Protein AF-A0A5Q2FFA3-F1 (afdb_monomer_lite)

Organism: NCBI:txid2662261

Radius of gyration: 19.6 Å; chains: 1; bounding box: 46×31×68 Å

Foldseek 3Di:
DLVLLLLLLVLLLLLLVLQDPPHPLQDVSLLSSLVSVLSNLVSLLVVLVVLDDPLNVLSVQLSVLQNVLSCCSNPVVNVPHDPCCSNVVPSNVVSNVSSLCSQLVSLVVSCVSPVQLVQLSNLSVCPVVQVVDHSVSSSVSSNSSNVSSVSSSVVVVVVVVVVVVVVVVVVVVVVVPD

Sequence (178 aa):
MRLSALVAGILMAAYLLMRPYPDDLTSPWWIAAHVCGIGAFIALAALADRIGGPGRPVTALGAALVLPYYGAETFGLAAGADPVATRMQPVALAMFGLGLLLVAVGGILLARRRPAAWPLGVLMALVLPQFYLPAYGRMAFGVAFLAAAIWLVARQSARMRREISAAAVSSARWSTGG

Secondary structure (DSSP, 8-state):
-HHHHHHHHHHHHHHHHHS-SS--TTSHHHHHHHHHHHHHHHHHHHHHHHH-STHHHHHHHHHHHHHHHHHIIIIIHHTT--HHHHHT-HHHHHHHHHHHHHHHHHHHHHHHH-GGGHHHHHHHHTHHHHTTS-HHHHHHHHHHHHHHHHHHHHHHHHHHHHHHHHHHHHHHHHHT--

pLDDT: mean 95.49, std 5.5, range [50.34, 98.81]

Structure (mmCIF, N/CA/C/O backbone):
data_AF-A0A5Q2FFA3-F1
#
_entry.id   AF-A0A5Q2FFA3-F1
#
loop_
_atom_site.group_PDB
_atom_site.id
_atom_site.type_symbol
_atom_site.label_atom_id
_atom_site.label_alt_id
_atom_site.label_comp_id
_atom_site.label_asym_id
_atom_site.label_entity_id
_atom_site.label_seq_id
_atom_site.pdbx_PDB_ins_code
_atom_site.Cartn_x
_atom_site.Cartn_y
_atom_site.Cartn_z
_atom_site.occupancy
_atom_site.B_iso_or_equiv
_atom_site.auth_seq_id
_atom_site.auth_comp_id
_atom_site.auth_asym_id
_atom_site.auth_atom_id
_atom_site.pdbx_PDB_model_num
ATOM 1 N N . MET A 1 1 ? -1.557 7.027 14.356 1.00 86.69 1 MET A N 1
ATOM 2 C CA . MET A 1 1 ? -2.337 6.054 13.551 1.00 86.69 1 MET A CA 1
ATOM 3 C C . MET A 1 1 ? -3.033 6.754 12.384 1.00 86.69 1 MET A C 1
ATOM 5 O O . MET A 1 1 ? -2.743 6.395 11.254 1.00 86.69 1 MET A O 1
ATOM 9 N N . ARG A 1 2 ? -3.856 7.791 12.633 1.00 92.62 2 ARG A N 1
ATOM 10 C CA . ARG A 1 2 ? -4.568 8.566 11.589 1.00 92.62 2 ARG A CA 1
ATOM 11 C C . ARG A 1 2 ? -3.668 9.062 10.451 1.00 92.62 2 ARG A C 1
ATOM 13 O O . ARG A 1 2 ? -3.959 8.787 9.297 1.00 92.62 2 ARG A O 1
ATOM 20 N N . LEU A 1 3 ? -2.546 9.705 10.795 1.00 95.00 3 LEU A N 1
ATOM 21 C CA . LEU A 1 3 ? -1.593 10.215 9.806 1.00 95.00 3 LEU A CA 1
ATOM 22 C C . LEU A 1 3 ? -1.034 9.106 8.901 1.00 95.00 3 LEU A C 1
ATOM 24 O O . LEU A 1 3 ? -1.060 9.265 7.693 1.00 95.00 3 LEU A O 1
ATOM 28 N N . SER A 1 4 ? -0.599 7.964 9.458 1.00 95.88 4 SER A N 1
ATOM 29 C CA . SER A 1 4 ? -0.071 6.857 8.633 1.00 95.88 4 SER A CA 1
ATOM 30 C C . SER A 1 4 ? -1.112 6.305 7.668 1.00 95.88 4 SER A C 1
ATOM 32 O O . SER A 1 4 ? -0.769 5.998 6.537 1.00 95.88 4 SER A O 1
ATOM 34 N N . ALA A 1 5 ? -2.371 6.185 8.105 1.00 96.81 5 ALA A N 1
ATOM 35 C CA . ALA A 1 5 ? -3.438 5.702 7.236 1.00 96.81 5 ALA A CA 1
ATOM 36 C C . ALA A 1 5 ? -3.666 6.655 6.055 1.00 96.81 5 ALA A C 1
ATOM 38 O O . ALA A 1 5 ? -3.679 6.206 4.915 1.00 96.81 5 ALA A O 1
ATOM 39 N N . LEU A 1 6 ? -3.788 7.963 6.315 1.00 98.19 6 LEU A N 1
ATOM 40 C CA . LEU A 1 6 ? -3.979 8.957 5.254 1.00 98.19 6 LEU A CA 1
ATOM 41 C C . LEU A 1 6 ? -2.777 9.034 4.320 1.00 98.19 6 LEU A C 1
ATOM 43 O O . LEU A 1 6 ? -2.968 9.032 3.113 1.00 98.19 6 LEU A O 1
ATOM 47 N N . VAL A 1 7 ? -1.557 9.049 4.861 1.00 98.50 7 VAL A N 1
ATOM 48 C CA . VAL A 1 7 ? -0.334 9.058 4.049 1.00 98.50 7 VAL A CA 1
ATOM 49 C C . VAL A 1 7 ? -0.277 7.818 3.158 1.00 98.50 7 VAL A C 1
ATOM 51 O O . VAL A 1 7 ? -0.063 7.959 1.962 1.00 98.50 7 VAL A O 1
ATOM 54 N N . ALA A 1 8 ? -0.558 6.623 3.691 1.00 98.44 8 ALA A N 1
ATOM 55 C CA . ALA A 1 8 ? -0.618 5.404 2.885 1.00 98.44 8 ALA A CA 1
ATOM 56 C C . ALA A 1 8 ? -1.673 5.499 1.770 1.00 98.44 8 ALA A C 1
ATOM 58 O O . ALA A 1 8 ? -1.388 5.161 0.626 1.00 98.44 8 ALA A O 1
ATOM 59 N N . GLY A 1 9 ? -2.872 5.996 2.092 1.00 98.62 9 GLY A N 1
ATOM 60 C CA . GLY A 1 9 ? -3.955 6.185 1.126 1.00 98.62 9 GLY A CA 1
ATOM 61 C C . GLY A 1 9 ? -3.613 7.170 0.013 1.00 98.62 9 GLY A C 1
ATOM 62 O O . GLY A 1 9 ? -3.781 6.852 -1.160 1.00 98.62 9 GLY A O 1
ATOM 63 N N . ILE A 1 10 ? -3.102 8.346 0.378 1.00 98.81 10 ILE A N 1
ATOM 64 C CA . ILE A 1 10 ? -2.731 9.409 -0.564 1.00 98.81 10 ILE A CA 1
ATOM 65 C C . ILE A 1 10 ? -1.609 8.926 -1.477 1.00 98.81 10 ILE A C 1
ATOM 67 O O . ILE A 1 10 ? -1.705 9.080 -2.689 1.00 98.81 10 ILE A O 1
ATOM 71 N N . LEU A 1 11 ? -0.569 8.313 -0.910 1.00 98.81 11 LEU A N 1
ATOM 72 C CA . LEU A 1 11 ? 0.577 7.847 -1.682 1.00 98.81 11 LEU A CA 1
ATOM 73 C C . LEU A 1 11 ? 0.223 6.666 -2.593 1.00 98.81 11 LEU A C 1
ATOM 75 O O . LEU A 1 11 ? 0.702 6.624 -3.720 1.00 98.81 11 LEU A O 1
ATOM 79 N N . MET A 1 12 ? -0.653 5.750 -2.167 1.00 98.75 12 MET A N 1
ATOM 80 C CA . MET A 1 12 ? -1.135 4.669 -3.037 1.00 98.75 12 MET A CA 1
ATOM 81 C C . MET A 1 12 ? -1.990 5.206 -4.193 1.00 98.75 12 MET A C 1
ATOM 83 O O . MET A 1 12 ? -1.835 4.772 -5.334 1.00 98.75 12 MET A O 1
ATOM 87 N N . ALA A 1 13 ? -2.866 6.179 -3.924 1.00 98.81 13 ALA A N 1
ATOM 88 C CA . ALA A 1 13 ? -3.629 6.847 -4.973 1.00 98.81 13 ALA A CA 1
ATOM 89 C C . ALA A 1 13 ? -2.703 7.593 -5.945 1.00 98.81 13 ALA A C 1
ATOM 91 O O . ALA A 1 13 ? -2.824 7.415 -7.152 1.00 98.81 13 ALA A O 1
ATOM 92 N N . ALA A 1 14 ? -1.742 8.367 -5.431 1.00 98.75 14 ALA A N 1
ATOM 93 C CA . ALA A 1 14 ? -0.763 9.084 -6.244 1.00 98.75 14 ALA A CA 1
ATOM 94 C C . ALA A 1 14 ? 0.070 8.128 -7.107 1.00 98.75 14 ALA A C 1
ATOM 96 O O . ALA A 1 14 ? 0.202 8.367 -8.303 1.00 98.75 14 ALA A O 1
ATOM 97 N N . TYR A 1 15 ? 0.543 7.010 -6.541 1.00 98.50 15 TYR A N 1
ATOM 98 C CA . TYR A 1 15 ? 1.252 5.969 -7.285 1.00 98.50 15 TYR A CA 1
ATOM 99 C C . TYR A 1 15 ? 0.458 5.521 -8.513 1.00 98.50 15 TYR A C 1
ATOM 101 O O . TYR A 1 15 ? 0.977 5.537 -9.624 1.00 98.50 15 TYR A O 1
ATOM 109 N N . LEU A 1 16 ? -0.810 5.154 -8.337 1.00 98.19 16 LEU A N 1
ATOM 110 C CA . LEU A 1 16 ? -1.586 4.544 -9.416 1.00 98.19 16 LEU A CA 1
ATOM 111 C C . LEU A 1 16 ? -2.200 5.563 -10.381 1.00 98.19 16 LEU A C 1
ATOM 113 O O . LEU A 1 16 ? -2.481 5.190 -11.517 1.00 98.19 16 LEU A O 1
ATOM 117 N N . LEU A 1 17 ? -2.386 6.818 -9.960 1.00 98.19 17 LEU A N 1
ATOM 118 C CA . LEU A 1 17 ? -2.907 7.903 -10.799 1.00 98.19 17 LEU A CA 1
ATOM 119 C C . LEU A 1 17 ? -1.818 8.605 -11.619 1.00 98.19 17 LEU A C 1
ATOM 121 O O . LEU A 1 17 ? -2.088 9.002 -12.746 1.00 98.19 17 LEU A O 1
ATOM 125 N N . MET A 1 18 ? -0.611 8.771 -11.069 1.00 97.31 18 MET A N 1
ATOM 126 C CA . MET A 1 18 ? 0.500 9.444 -11.759 1.00 97.31 18 MET A CA 1
ATOM 127 C C . MET A 1 18 ? 1.293 8.501 -12.660 1.00 97.31 18 MET A C 1
ATOM 129 O O . MET A 1 18 ? 2.036 8.966 -13.520 1.00 97.31 18 MET A O 1
ATOM 133 N N . ARG A 1 19 ? 1.173 7.183 -12.457 1.00 95.94 19 ARG A N 1
ATOM 134 C CA . ARG A 1 19 ? 1.881 6.205 -13.281 1.00 95.94 19 ARG A CA 1
ATOM 135 C C . ARG A 1 19 ? 1.466 6.367 -14.753 1.00 95.94 19 ARG A C 1
ATOM 137 O O . ARG A 1 19 ? 0.268 6.377 -15.029 1.00 95.94 19 ARG A O 1
ATOM 144 N N . PRO A 1 20 ? 2.419 6.471 -15.694 1.00 94.44 20 PRO A N 1
ATOM 145 C CA . PRO A 1 20 ? 2.091 6.528 -17.112 1.00 94.44 20 PRO A CA 1
ATOM 146 C C . PRO A 1 20 ? 1.472 5.202 -17.575 1.00 94.44 20 PRO A C 1
ATOM 148 O O . PRO A 1 20 ? 1.941 4.126 -17.199 1.00 94.44 20 PRO A O 1
ATOM 151 N N . TYR A 1 21 ? 0.413 5.296 -18.384 1.00 91.00 21 TYR A N 1
ATOM 152 C CA . TYR A 1 21 ? -0.245 4.158 -19.027 1.00 91.00 21 TYR A CA 1
ATOM 153 C C . TYR A 1 21 ? -0.373 4.428 -20.536 1.00 91.00 21 TYR A C 1
ATOM 155 O O . TYR A 1 21 ? -0.977 5.442 -20.895 1.00 91.00 21 TYR A O 1
ATOM 163 N N . PRO A 1 22 ? 0.119 3.543 -21.426 1.00 88.31 22 PRO A N 1
ATOM 164 C CA . PRO A 1 22 ? 0.939 2.355 -21.150 1.00 88.31 22 PRO A CA 1
ATOM 165 C C . PRO A 1 22 ? 2.258 2.701 -20.440 1.00 88.31 22 PRO A C 1
ATOM 167 O O . PRO A 1 22 ? 2.621 3.870 -20.344 1.00 88.31 22 PRO A O 1
ATOM 170 N N . ASP A 1 23 ? 2.933 1.683 -19.901 1.00 85.38 23 ASP A N 1
ATOM 171 C CA . ASP A 1 23 ? 4.149 1.865 -19.104 1.00 85.38 23 ASP A CA 1
ATOM 172 C C . ASP A 1 23 ? 5.255 2.550 -19.935 1.00 85.38 23 ASP A C 1
ATOM 174 O O . ASP A 1 23 ? 5.947 1.907 -20.721 1.00 85.38 23 ASP A O 1
ATOM 178 N N . ASP A 1 24 ? 5.429 3.858 -19.737 1.00 86.94 24 ASP A N 1
ATOM 179 C CA . ASP A 1 24 ? 6.583 4.625 -20.209 1.00 86.94 24 ASP A CA 1
ATOM 180 C C . ASP A 1 24 ? 7.616 4.710 -19.081 1.00 86.94 24 ASP A C 1
ATOM 182 O O . ASP A 1 24 ? 7.532 5.549 -18.179 1.00 86.94 24 ASP A O 1
ATOM 186 N N . LEU A 1 25 ? 8.587 3.798 -19.133 1.00 86.69 25 LEU A N 1
ATOM 187 C CA . LEU A 1 25 ? 9.624 3.624 -18.112 1.00 86.69 25 LEU A CA 1
ATOM 188 C C . LEU A 1 25 ? 10.651 4.767 -18.092 1.00 86.69 25 LEU A C 1
ATOM 190 O O . LEU A 1 25 ? 11.414 4.883 -17.137 1.00 86.69 25 LEU A O 1
ATOM 194 N N . THR A 1 26 ? 10.678 5.600 -19.135 1.00 83.56 26 THR A N 1
ATOM 195 C CA . THR A 1 26 ? 11.594 6.745 -19.251 1.00 83.56 26 THR A CA 1
ATOM 196 C C . THR A 1 26 ? 10.989 8.039 -18.713 1.00 83.56 26 THR A C 1
ATOM 198 O O . THR A 1 26 ? 11.691 9.032 -18.521 1.00 83.56 26 THR A O 1
ATOM 201 N N . SER A 1 27 ? 9.686 8.031 -18.427 1.00 90.25 27 SER A N 1
ATOM 202 C CA . SER A 1 27 ? 8.965 9.200 -17.946 1.00 90.25 27 SER A CA 1
ATOM 203 C C . SER A 1 27 ? 9.397 9.597 -16.526 1.00 90.25 27 SER A C 1
ATOM 205 O O . SER A 1 27 ? 9.418 8.746 -15.633 1.00 90.25 27 SER A O 1
ATOM 207 N N . PRO A 1 28 ? 9.611 10.892 -16.221 1.00 91.94 28 PRO A N 1
ATOM 208 C CA . PRO A 1 28 ? 9.805 11.339 -14.836 1.00 91.94 28 PRO A CA 1
ATOM 209 C C . PRO A 1 28 ? 8.595 11.013 -13.941 1.00 91.94 28 PRO A C 1
ATOM 211 O O . PRO A 1 28 ? 8.736 10.849 -12.727 1.00 91.94 28 PRO A O 1
ATOM 214 N N . TRP A 1 29 ? 7.407 10.845 -14.532 1.00 95.12 29 TRP A N 1
ATOM 215 C CA . TRP A 1 29 ? 6.207 10.404 -13.823 1.00 95.12 29 TRP A CA 1
ATOM 216 C C . TRP A 1 29 ? 6.286 8.949 -13.358 1.00 95.12 29 TRP A C 1
ATOM 218 O O . TRP A 1 29 ? 5.699 8.614 -12.330 1.00 95.12 29 TRP A O 1
ATOM 228 N N . TRP A 1 30 ? 7.057 8.097 -14.043 1.00 94.69 30 TRP A N 1
ATOM 229 C CA . TRP A 1 30 ? 7.354 6.743 -13.573 1.00 94.69 30 TRP A CA 1
ATOM 230 C C . TRP A 1 30 ? 8.089 6.786 -12.233 1.00 94.69 30 TRP A C 1
ATOM 232 O O . TRP A 1 30 ? 7.666 6.133 -11.278 1.00 94.69 30 TRP A O 1
ATOM 242 N N . ILE A 1 31 ? 9.133 7.617 -12.141 1.00 95.50 31 ILE A N 1
ATOM 243 C CA . ILE A 1 31 ? 9.930 7.802 -10.922 1.00 95.50 31 ILE A CA 1
ATOM 244 C C . ILE A 1 31 ? 9.046 8.325 -9.789 1.00 95.50 31 ILE A C 1
ATOM 246 O O . ILE A 1 31 ? 8.995 7.724 -8.715 1.00 95.50 31 ILE A O 1
ATOM 250 N N . ALA A 1 32 ? 8.311 9.414 -10.037 1.00 97.25 32 ALA A N 1
ATOM 251 C CA . ALA A 1 32 ? 7.423 10.013 -9.043 1.00 97.25 32 ALA A CA 1
ATOM 252 C C . ALA A 1 32 ? 6.396 8.998 -8.516 1.00 97.25 32 ALA A C 1
ATOM 254 O O . ALA A 1 32 ? 6.241 8.839 -7.303 1.00 97.25 32 ALA A O 1
ATOM 255 N N . ALA A 1 33 ? 5.759 8.249 -9.420 1.00 97.62 33 ALA A N 1
ATOM 256 C CA . ALA A 1 33 ? 4.806 7.211 -9.063 1.00 97.62 33 ALA A CA 1
ATOM 257 C C . ALA A 1 33 ? 5.451 6.133 -8.174 1.00 97.62 33 ALA A C 1
ATOM 259 O O . ALA A 1 33 ? 4.911 5.812 -7.113 1.00 97.62 33 ALA A O 1
ATOM 260 N N . HIS A 1 34 ? 6.610 5.588 -8.547 1.00 96.88 34 HIS A N 1
ATOM 261 C CA . HIS A 1 34 ? 7.239 4.508 -7.779 1.00 96.88 34 HIS A CA 1
ATOM 262 C C . HIS A 1 34 ? 7.746 4.977 -6.413 1.00 96.88 34 HIS A C 1
ATOM 264 O O . HIS A 1 34 ? 7.607 4.244 -5.433 1.00 96.88 34 HIS A O 1
ATOM 270 N N . VAL A 1 35 ? 8.223 6.219 -6.296 1.00 98.12 35 VAL A N 1
ATOM 271 C CA . VAL A 1 35 ? 8.539 6.826 -4.993 1.00 98.12 35 VAL A CA 1
ATOM 272 C C . VAL A 1 35 ? 7.283 6.932 -4.121 1.00 98.12 35 VAL A C 1
ATOM 274 O O . VAL A 1 35 ? 7.331 6.592 -2.936 1.00 98.12 35 VAL A O 1
ATOM 277 N N . CYS A 1 36 ? 6.134 7.318 -4.689 1.00 98.69 36 CYS A N 1
ATOM 278 C CA . CYS A 1 36 ? 4.861 7.262 -3.969 1.00 98.69 36 CYS A CA 1
ATOM 279 C C . CYS A 1 36 ? 4.505 5.827 -3.549 1.00 98.69 36 CYS A C 1
ATOM 281 O O . CYS A 1 36 ? 4.108 5.616 -2.404 1.00 98.69 36 CYS A O 1
ATOM 283 N N . GLY A 1 37 ? 4.707 4.829 -4.412 1.00 98.44 37 GLY A N 1
ATOM 284 C CA . GLY A 1 37 ? 4.485 3.418 -4.081 1.00 98.44 37 GLY A CA 1
ATOM 285 C C . GLY A 1 37 ? 5.337 2.946 -2.898 1.00 98.44 37 GLY A C 1
ATOM 286 O O . GLY A 1 37 ? 4.801 2.406 -1.929 1.00 98.44 37 GLY A O 1
ATOM 287 N N . ILE A 1 38 ? 6.643 3.238 -2.915 1.00 98.62 38 ILE A N 1
ATOM 288 C CA . ILE A 1 38 ? 7.571 2.978 -1.800 1.00 98.62 38 ILE A CA 1
ATOM 289 C C . ILE A 1 38 ? 7.055 3.629 -0.513 1.00 98.62 38 ILE A C 1
ATOM 291 O O . ILE A 1 38 ? 6.921 2.968 0.522 1.00 98.62 38 ILE A O 1
ATOM 295 N N . GLY A 1 39 ? 6.716 4.918 -0.577 1.00 98.75 39 GLY A N 1
ATOM 296 C CA . GLY A 1 39 ? 6.205 5.660 0.569 1.00 98.75 39 GLY A CA 1
ATOM 297 C C . GLY A 1 39 ? 4.886 5.095 1.108 1.00 98.75 39 GLY A C 1
ATOM 298 O O . GLY A 1 39 ? 4.690 5.060 2.324 1.00 98.75 39 GLY A O 1
ATOM 299 N N . ALA A 1 40 ? 4.009 4.583 0.240 1.00 98.75 40 ALA A N 1
ATOM 300 C CA . ALA A 1 40 ? 2.771 3.926 0.646 1.00 98.75 40 ALA A CA 1
ATOM 301 C C . ALA A 1 40 ? 3.048 2.653 1.464 1.00 98.75 40 ALA A C 1
ATOM 303 O O . ALA A 1 40 ? 2.479 2.497 2.546 1.00 98.75 40 ALA A O 1
ATOM 304 N N . PHE A 1 41 ? 3.962 1.781 1.021 1.00 98.75 41 PHE A N 1
ATOM 305 C CA . PHE A 1 41 ? 4.334 0.570 1.770 1.00 98.75 41 PHE A CA 1
ATOM 306 C C . PHE A 1 41 ? 4.998 0.888 3.116 1.00 98.75 41 PHE A C 1
ATOM 308 O O . PHE A 1 41 ? 4.654 0.276 4.131 1.00 98.75 41 PHE A O 1
ATOM 315 N N . ILE A 1 42 ? 5.875 1.896 3.168 1.00 98.69 42 ILE A N 1
ATOM 316 C CA . ILE A 1 42 ? 6.465 2.382 4.428 1.00 98.69 42 ILE A CA 1
ATOM 317 C C . ILE A 1 42 ? 5.367 2.901 5.369 1.00 98.69 42 ILE A C 1
ATOM 319 O O . ILE A 1 42 ? 5.345 2.577 6.560 1.00 98.69 42 ILE A O 1
ATOM 323 N N . ALA A 1 43 ? 4.414 3.677 4.851 1.00 98.62 43 ALA A N 1
ATOM 324 C CA . ALA A 1 43 ? 3.310 4.207 5.641 1.00 98.62 43 ALA A CA 1
ATOM 325 C C . ALA A 1 43 ? 2.372 3.104 6.162 1.00 98.62 43 ALA A C 1
ATOM 327 O O . ALA A 1 43 ? 1.877 3.220 7.288 1.00 98.62 43 ALA A O 1
ATOM 328 N N . LEU A 1 44 ? 2.168 2.019 5.405 1.00 98.62 44 LEU A N 1
ATOM 329 C CA . LEU A 1 44 ? 1.442 0.826 5.858 1.00 98.62 44 LEU A CA 1
ATOM 330 C C . LEU A 1 44 ? 2.184 0.095 6.979 1.00 98.62 44 LEU A C 1
ATOM 332 O O . LEU A 1 44 ? 1.563 -0.249 7.986 1.00 98.62 44 LEU A O 1
ATOM 336 N N . ALA A 1 45 ? 3.503 -0.080 6.865 1.00 98.50 45 ALA A N 1
ATOM 337 C CA . ALA A 1 45 ? 4.315 -0.639 7.945 1.00 98.50 45 ALA A CA 1
ATOM 338 C C . ALA A 1 45 ? 4.220 0.225 9.218 1.00 98.50 45 ALA A C 1
ATOM 340 O O . ALA A 1 45 ? 3.952 -0.292 10.303 1.00 98.50 45 ALA A O 1
ATOM 341 N N . ALA A 1 46 ? 4.312 1.552 9.085 1.00 98.50 46 ALA A N 1
ATOM 342 C CA . ALA A 1 46 ? 4.129 2.488 10.197 1.00 98.50 46 ALA A CA 1
ATOM 343 C C . ALA A 1 46 ? 2.697 2.473 10.770 1.00 98.50 46 ALA A C 1
ATOM 345 O O . ALA A 1 46 ? 2.489 2.692 11.965 1.00 98.50 46 ALA A O 1
ATOM 346 N N . LEU A 1 47 ? 1.678 2.235 9.939 1.00 98.06 47 LEU A N 1
ATOM 347 C CA . LEU A 1 47 ? 0.302 2.061 10.402 1.00 98.06 47 LEU A CA 1
ATOM 348 C C . LEU A 1 47 ? 0.165 0.785 11.241 1.00 98.06 47 LEU A C 1
ATOM 350 O O . LEU A 1 47 ? -0.422 0.842 12.325 1.00 98.06 47 LEU A O 1
ATOM 354 N N . ALA A 1 48 ? 0.707 -0.333 10.752 1.00 97.75 48 ALA A N 1
ATOM 355 C CA . ALA A 1 48 ? 0.699 -1.615 11.446 1.00 97.75 48 ALA A CA 1
ATOM 356 C C . ALA A 1 48 ? 1.456 -1.531 12.780 1.00 97.75 48 ALA A C 1
ATOM 358 O O . ALA A 1 48 ? 0.953 -2.013 13.794 1.00 97.75 48 ALA A O 1
ATOM 359 N N . ASP A 1 49 ? 2.594 -0.834 12.812 1.00 97.81 49 ASP A N 1
ATOM 360 C CA . ASP A 1 49 ? 3.356 -0.564 14.033 1.00 97.81 49 ASP A CA 1
ATOM 361 C C . ASP A 1 49 ? 2.517 0.155 15.099 1.00 97.81 49 ASP A C 1
ATOM 363 O O . ASP A 1 49 ? 2.375 -0.324 16.224 1.00 97.81 49 ASP A O 1
ATOM 367 N N . ARG A 1 50 ? 1.829 1.232 14.708 1.00 96.62 50 ARG A N 1
ATOM 368 C CA . ARG A 1 50 ? 0.964 2.016 15.607 1.00 96.62 50 ARG A CA 1
ATOM 369 C C . ARG A 1 50 ? -0.297 1.282 16.067 1.00 96.62 50 ARG A C 1
ATOM 371 O O . ARG A 1 50 ? -0.935 1.715 17.027 1.00 96.62 50 ARG A O 1
ATOM 378 N N . ILE A 1 51 ? -0.722 0.241 15.354 1.00 95.31 51 ILE A N 1
ATOM 379 C CA . ILE A 1 51 ? -1.839 -0.621 15.766 1.00 95.31 51 ILE A CA 1
ATOM 380 C C . ILE A 1 51 ? -1.352 -1.754 16.676 1.00 95.31 51 ILE A C 1
ATOM 382 O O . ILE A 1 51 ? -2.083 -2.141 17.595 1.00 95.31 51 ILE A O 1
ATOM 386 N N . GLY A 1 52 ? -0.128 -2.234 16.453 1.00 95.50 52 GLY A N 1
ATOM 387 C CA . GLY A 1 52 ? 0.509 -3.317 17.190 1.00 95.50 52 GLY A CA 1
ATOM 388 C C . GLY A 1 52 ? -0.026 -4.708 16.833 1.00 95.50 52 GLY A C 1
ATOM 389 O O . GLY A 1 52 ? -0.871 -4.884 15.952 1.00 95.50 52 GLY A O 1
ATOM 390 N N . GLY A 1 53 ? 0.455 -5.718 17.561 1.00 95.88 53 GLY A N 1
ATOM 391 C CA . GLY A 1 53 ? 0.092 -7.122 17.349 1.00 95.88 53 GLY A CA 1
ATOM 392 C C . GLY A 1 53 ? 0.870 -7.799 16.209 1.00 95.88 53 GLY A C 1
ATOM 393 O O . GLY A 1 53 ? 1.824 -7.225 15.683 1.00 95.88 53 GLY A O 1
ATOM 394 N N . PRO A 1 54 ? 0.471 -9.021 15.808 1.00 96.25 54 PRO A N 1
ATOM 395 C CA . PRO A 1 54 ? 1.246 -9.844 14.874 1.00 96.25 54 PRO A CA 1
ATOM 396 C C . PRO A 1 54 ? 1.339 -9.251 13.461 1.00 96.25 54 PRO A C 1
ATOM 398 O O . PRO A 1 54 ? 2.284 -9.541 12.738 1.00 96.25 54 PRO A O 1
ATOM 401 N N . GLY A 1 55 ? 0.406 -8.374 13.068 1.00 96.31 55 GLY A N 1
ATOM 402 C CA . GLY A 1 55 ? 0.452 -7.702 11.765 1.00 96.31 55 GLY A CA 1
ATOM 403 C C . GLY A 1 55 ? 1.630 -6.734 11.603 1.00 96.31 55 GLY A C 1
ATOM 404 O O . GLY A 1 55 ? 2.017 -6.450 10.472 1.00 96.31 55 GLY A O 1
ATOM 405 N N . ARG A 1 56 ? 2.227 -6.250 12.704 1.00 97.88 56 ARG A N 1
ATOM 406 C CA . ARG A 1 56 ? 3.356 -5.303 12.688 1.00 97.88 56 ARG A CA 1
ATOM 407 C C . ARG A 1 56 ? 4.601 -5.884 11.999 1.00 97.88 56 ARG A C 1
ATOM 409 O O . ARG A 1 56 ? 4.974 -5.338 10.962 1.00 97.88 56 ARG A O 1
ATOM 416 N N . PRO A 1 57 ? 5.237 -6.961 12.505 1.00 98.38 57 PRO A N 1
ATOM 417 C CA . PRO A 1 57 ? 6.430 -7.513 11.862 1.00 98.38 57 PRO A CA 1
ATOM 418 C C . PRO A 1 57 ? 6.133 -8.048 10.456 1.00 98.38 57 PRO A C 1
ATOM 420 O O . PRO A 1 57 ? 6.948 -7.874 9.558 1.00 98.38 57 PRO A O 1
ATOM 423 N N . VAL A 1 58 ? 4.942 -8.616 10.241 1.00 98.50 58 VAL A N 1
ATOM 424 C CA . VAL A 1 58 ? 4.516 -9.151 8.938 1.00 98.50 58 VAL A CA 1
ATOM 425 C C . VAL A 1 58 ? 4.437 -8.055 7.872 1.00 98.50 58 VAL A C 1
ATOM 427 O O . VAL A 1 58 ? 5.019 -8.194 6.801 1.00 98.50 58 VAL A O 1
ATOM 430 N N . THR A 1 59 ? 3.772 -6.935 8.173 1.00 98.44 59 THR A N 1
ATOM 431 C CA . THR A 1 59 ? 3.643 -5.818 7.220 1.00 98.44 59 THR A CA 1
ATOM 432 C C . THR A 1 59 ? 4.987 -5.130 6.984 1.00 98.44 59 THR A C 1
ATOM 434 O O . THR A 1 59 ? 5.283 -4.748 5.857 1.00 98.44 59 THR A O 1
ATOM 437 N N . ALA A 1 60 ? 5.815 -4.988 8.027 1.00 98.62 60 ALA A N 1
ATOM 438 C CA . ALA A 1 60 ? 7.141 -4.386 7.907 1.00 98.62 60 ALA A CA 1
ATOM 439 C C . ALA A 1 60 ? 8.078 -5.224 7.025 1.00 98.62 60 ALA A C 1
ATOM 441 O O . ALA A 1 60 ? 8.706 -4.676 6.121 1.00 98.62 60 ALA A O 1
ATOM 442 N N . LEU A 1 61 ? 8.125 -6.543 7.238 1.00 98.81 61 LEU A N 1
ATOM 443 C CA . LEU A 1 61 ? 8.897 -7.455 6.395 1.00 98.81 61 LEU A CA 1
ATOM 444 C C . LEU A 1 61 ? 8.364 -7.468 4.958 1.00 98.81 61 LEU A C 1
ATOM 446 O O . LEU A 1 61 ? 9.147 -7.400 4.017 1.00 98.81 61 LEU A O 1
ATOM 450 N N . GLY A 1 62 ? 7.038 -7.492 4.788 1.00 98.75 62 GLY A N 1
ATOM 451 C CA . GLY A 1 62 ? 6.412 -7.419 3.470 1.00 98.75 62 GLY A CA 1
ATOM 452 C C . GLY A 1 62 ? 6.814 -6.162 2.700 1.00 98.75 62 GLY A C 1
ATOM 453 O O . GLY A 1 62 ? 7.261 -6.256 1.561 1.00 98.75 62 GLY A O 1
ATOM 454 N N . ALA A 1 63 ? 6.747 -4.994 3.346 1.00 98.62 63 ALA A N 1
ATOM 455 C CA . ALA A 1 63 ? 7.233 -3.745 2.767 1.00 98.62 63 ALA A CA 1
ATOM 456 C C . ALA A 1 63 ? 8.728 -3.837 2.416 1.00 98.62 63 ALA A C 1
ATOM 458 O O . ALA A 1 63 ? 9.101 -3.576 1.276 1.00 98.62 63 ALA A O 1
ATOM 459 N N . ALA A 1 64 ? 9.576 -4.273 3.352 1.00 98.62 64 ALA A N 1
ATOM 460 C CA . ALA A 1 64 ? 11.021 -4.377 3.141 1.00 98.62 64 ALA A CA 1
ATOM 461 C C . ALA A 1 64 ? 11.40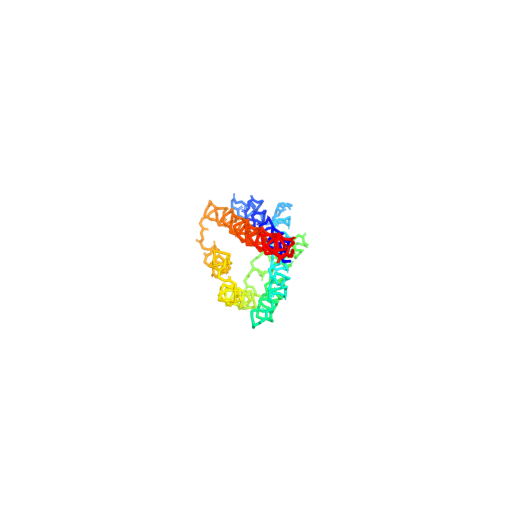5 -5.252 1.934 1.00 98.62 64 ALA A C 1
ATOM 463 O O . ALA A 1 64 ? 12.384 -4.948 1.262 1.00 98.62 64 ALA A O 1
ATOM 464 N N . LEU A 1 65 ? 10.630 -6.296 1.628 1.00 98.62 65 LEU A N 1
ATOM 465 C CA . LEU A 1 65 ? 10.856 -7.161 0.466 1.00 98.62 65 LEU A CA 1
ATOM 466 C C . LEU A 1 65 ? 10.344 -6.573 -0.858 1.00 98.62 65 LEU A C 1
ATOM 468 O O . LEU A 1 65 ? 10.900 -6.879 -1.910 1.00 98.62 65 LEU A O 1
ATOM 472 N N . VAL A 1 66 ? 9.318 -5.716 -0.826 1.00 98.62 66 VAL A N 1
ATOM 473 C CA . VAL A 1 66 ? 8.804 -5.016 -2.020 1.00 98.62 66 VAL A CA 1
ATOM 474 C C . VAL A 1 66 ? 9.737 -3.888 -2.460 1.00 98.62 66 VAL A C 1
ATOM 476 O O . VAL A 1 66 ? 9.935 -3.666 -3.656 1.00 98.62 66 VAL A O 1
ATOM 479 N N . LEU A 1 67 ? 10.305 -3.165 -1.493 1.00 98.06 67 LEU A N 1
ATOM 480 C CA . LEU A 1 67 ? 11.073 -1.942 -1.727 1.00 98.06 67 LEU A CA 1
ATOM 481 C C . LEU A 1 67 ? 12.232 -2.098 -2.736 1.00 98.06 67 LEU A C 1
ATOM 483 O O . LEU A 1 67 ? 12.354 -1.224 -3.595 1.00 98.06 67 LEU A O 1
ATOM 487 N N . PRO A 1 68 ? 13.054 -3.168 -2.703 1.00 97.88 68 PRO A N 1
ATOM 488 C CA . PRO A 1 68 ? 14.139 -3.359 -3.665 1.00 97.88 68 PRO A CA 1
ATOM 489 C C . PRO A 1 68 ? 13.671 -3.404 -5.121 1.00 97.88 68 PRO A C 1
ATOM 491 O O . PRO A 1 68 ? 14.318 -2.807 -5.976 1.00 97.88 68 PRO A O 1
ATOM 494 N N . TYR A 1 69 ? 12.533 -4.052 -5.400 1.00 97.69 69 TYR A N 1
ATOM 495 C CA . TYR A 1 69 ? 11.982 -4.138 -6.756 1.00 97.69 69 TYR A CA 1
ATOM 496 C C . TYR A 1 69 ? 11.572 -2.751 -7.270 1.00 97.69 69 TYR A C 1
ATOM 498 O O . TYR A 1 69 ? 11.989 -2.339 -8.350 1.00 97.69 69 TYR A O 1
ATOM 506 N N . TYR A 1 70 ? 10.863 -1.971 -6.445 1.00 96.50 70 TYR A N 1
ATOM 507 C CA . TYR A 1 70 ? 10.529 -0.584 -6.782 1.00 96.50 70 TYR A CA 1
ATOM 508 C C . TYR A 1 70 ? 11.782 0.280 -6.952 1.00 96.50 70 TYR A C 1
ATOM 510 O O . TYR A 1 70 ? 11.845 1.081 -7.878 1.00 96.50 70 TYR A O 1
ATOM 518 N N . GLY A 1 71 ? 12.790 0.126 -6.089 1.00 95.19 71 GLY A N 1
ATOM 519 C CA . GLY A 1 71 ? 14.050 0.862 -6.191 1.00 95.19 71 GLY A CA 1
ATOM 520 C C . GLY A 1 71 ? 14.795 0.567 -7.493 1.00 95.19 71 GLY A C 1
ATOM 521 O O . GLY A 1 71 ? 15.255 1.499 -8.152 1.00 95.19 71 GLY A O 1
ATOM 522 N N . ALA A 1 72 ? 14.852 -0.703 -7.901 1.00 95.00 72 ALA A N 1
ATOM 523 C CA . ALA A 1 72 ? 15.449 -1.115 -9.168 1.00 95.00 72 ALA A CA 1
ATOM 524 C C . ALA A 1 72 ? 14.697 -0.525 -10.374 1.00 95.00 72 ALA A C 1
ATOM 526 O O . ALA A 1 72 ? 15.323 0.055 -11.259 1.00 95.00 72 ALA A O 1
ATOM 527 N N . GLU A 1 73 ? 13.362 -0.583 -10.377 1.00 93.88 73 GLU A N 1
ATOM 528 C CA . GLU A 1 73 ? 12.541 0.021 -11.437 1.00 93.88 73 GLU A CA 1
ATOM 529 C C . GLU A 1 73 ? 12.610 1.552 -11.464 1.00 93.88 73 GLU A C 1
ATOM 531 O O . GLU A 1 73 ? 12.463 2.155 -12.522 1.00 93.88 73 GLU A O 1
ATOM 536 N N . THR A 1 74 ? 12.813 2.193 -10.313 1.00 93.19 74 THR A N 1
ATOM 537 C CA . THR A 1 74 ? 12.850 3.657 -10.201 1.00 93.19 74 THR A CA 1
ATOM 538 C C . THR A 1 74 ? 14.208 4.202 -10.615 1.00 93.19 74 THR A C 1
ATOM 540 O O . THR A 1 74 ? 14.307 5.043 -11.501 1.00 93.19 74 THR A O 1
ATOM 543 N N . PHE A 1 75 ? 15.262 3.743 -9.944 1.00 92.44 75 PHE A N 1
ATOM 544 C CA . PHE A 1 75 ? 16.593 4.332 -10.048 1.00 92.44 75 PHE A CA 1
ATOM 545 C C . PHE A 1 75 ? 17.472 3.585 -11.045 1.00 92.44 75 PHE A C 1
ATOM 547 O O . PHE A 1 75 ? 18.249 4.217 -11.752 1.00 92.44 75 PHE A O 1
ATOM 554 N N . GLY A 1 76 ? 17.332 2.260 -11.140 1.00 91.44 76 GLY A N 1
ATOM 555 C CA . GLY A 1 76 ? 18.094 1.453 -12.092 1.00 91.44 76 GLY A CA 1
ATOM 556 C C . GLY A 1 76 ? 17.741 1.798 -13.536 1.00 91.44 76 GLY A C 1
ATOM 557 O O . GLY A 1 76 ? 18.632 2.073 -14.335 1.00 91.44 76 GLY A O 1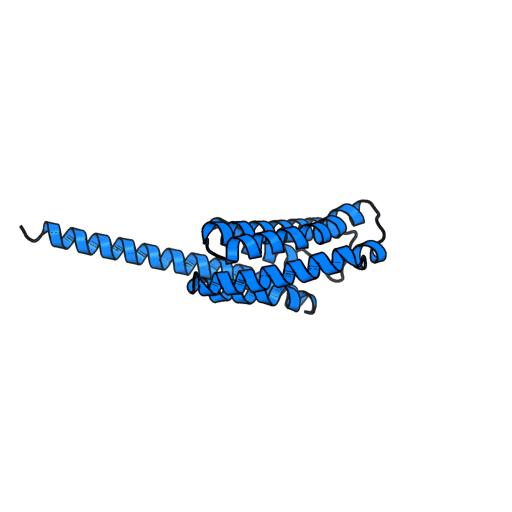
ATOM 558 N N . LEU A 1 77 ? 16.446 1.865 -13.858 1.00 90.12 77 LEU A N 1
ATOM 559 C CA . LEU A 1 77 ? 15.993 2.223 -15.210 1.00 90.12 77 LEU A CA 1
ATOM 560 C C . LEU A 1 77 ? 16.349 3.667 -15.575 1.00 90.12 77 LEU A C 1
ATOM 562 O O . LEU A 1 77 ? 16.828 3.916 -16.677 1.00 90.12 77 LEU A O 1
ATOM 566 N N . ALA A 1 78 ? 16.204 4.605 -14.635 1.00 89.50 78 ALA A N 1
ATOM 567 C CA . ALA A 1 78 ? 16.637 5.988 -14.834 1.00 89.50 78 ALA A CA 1
ATOM 568 C C . ALA A 1 78 ? 18.155 6.109 -15.072 1.00 89.50 78 ALA A C 1
ATOM 570 O O . ALA A 1 78 ? 18.599 7.020 -15.765 1.00 89.50 78 ALA A O 1
ATOM 571 N N . ALA A 1 79 ? 18.946 5.178 -14.530 1.00 91.69 79 ALA A N 1
ATOM 572 C CA . ALA A 1 79 ? 20.384 5.072 -14.767 1.00 91.69 79 ALA A CA 1
ATOM 573 C C . ALA A 1 79 ? 20.750 4.290 -16.049 1.00 91.69 79 ALA A C 1
ATOM 575 O O . ALA A 1 79 ? 21.933 4.085 -16.311 1.00 91.69 79 ALA A O 1
ATOM 576 N N . GLY A 1 80 ? 19.767 3.857 -16.850 1.00 91.38 80 GLY A N 1
ATOM 577 C CA . GLY A 1 80 ? 19.982 3.161 -18.123 1.00 91.38 80 GLY A CA 1
ATOM 578 C C . GLY A 1 80 ? 20.089 1.636 -18.028 1.00 91.38 80 GLY A C 1
ATOM 579 O O . GLY A 1 80 ? 20.571 1.009 -18.970 1.00 91.38 80 GLY A O 1
ATOM 580 N N . ALA A 1 81 ? 19.665 1.021 -16.918 1.00 93.25 81 ALA A N 1
ATOM 581 C CA . ALA A 1 81 ? 19.592 -0.437 -16.823 1.00 93.25 81 ALA A CA 1
ATOM 582 C C . ALA A 1 81 ? 18.582 -1.021 -17.825 1.00 93.25 81 ALA A C 1
ATOM 584 O O . ALA A 1 81 ? 17.546 -0.417 -18.107 1.00 93.25 81 ALA A O 1
ATOM 585 N N . ASP A 1 82 ? 18.863 -2.231 -18.319 1.00 94.00 82 ASP A N 1
ATOM 586 C CA . ASP A 1 82 ? 17.967 -2.922 -19.244 1.00 94.00 82 ASP A CA 1
ATOM 587 C C . ASP A 1 82 ? 16.600 -3.208 -18.579 1.00 94.00 82 ASP A C 1
ATOM 589 O O . ASP A 1 82 ? 16.553 -3.844 -17.512 1.00 94.00 82 ASP A O 1
ATOM 593 N N . PRO A 1 83 ? 15.475 -2.764 -19.176 1.00 91.88 83 PRO A N 1
ATOM 594 C CA . PRO A 1 83 ? 14.154 -2.939 -18.585 1.00 91.88 83 PRO A CA 1
ATOM 595 C C . PRO A 1 83 ? 13.744 -4.392 -18.378 1.00 91.88 83 PRO A C 1
ATOM 597 O O . PRO A 1 83 ? 13.115 -4.716 -17.368 1.00 91.88 83 PRO A O 1
ATOM 600 N N . VAL A 1 84 ? 14.085 -5.276 -19.317 1.00 93.56 84 VAL A N 1
ATOM 601 C CA . VAL A 1 84 ? 13.664 -6.678 -19.262 1.00 93.56 84 VAL A CA 1
ATOM 602 C C . VAL A 1 84 ? 14.459 -7.407 -18.189 1.00 93.56 84 VAL A C 1
ATOM 604 O O . VAL A 1 84 ? 13.864 -8.035 -17.315 1.00 93.56 84 VAL A O 1
ATOM 607 N N . ALA A 1 85 ? 15.782 -7.266 -18.189 1.00 94.69 85 ALA A N 1
ATOM 608 C CA . ALA A 1 85 ? 16.667 -7.860 -17.199 1.00 94.69 85 ALA A CA 1
ATOM 609 C C . ALA A 1 85 ? 16.341 -7.378 -15.782 1.00 94.69 85 ALA A C 1
ATOM 611 O O . ALA A 1 85 ? 16.361 -8.179 -14.853 1.00 94.69 85 ALA A O 1
ATOM 612 N N . THR A 1 86 ? 15.980 -6.100 -15.617 1.00 93.94 86 THR A N 1
ATOM 613 C CA . THR A 1 86 ? 15.592 -5.533 -14.316 1.00 93.94 86 THR A CA 1
ATOM 614 C C . THR A 1 86 ? 14.279 -6.131 -13.807 1.00 93.94 86 THR A C 1
ATOM 616 O O . THR A 1 86 ? 14.204 -6.585 -12.666 1.00 93.94 86 THR A O 1
ATOM 619 N N . ARG A 1 87 ? 13.238 -6.165 -14.649 1.00 92.56 87 ARG A N 1
ATOM 620 C CA . ARG A 1 87 ? 11.883 -6.593 -14.253 1.00 92.56 87 ARG A CA 1
ATOM 621 C C . ARG A 1 87 ? 11.729 -8.107 -14.157 1.00 92.56 87 ARG A C 1
ATOM 623 O O . ARG A 1 87 ? 10.918 -8.591 -13.376 1.00 92.56 87 ARG A O 1
ATOM 630 N N . MET A 1 88 ? 12.503 -8.852 -14.943 1.00 95.50 88 MET A N 1
ATOM 631 C CA . MET A 1 88 ? 12.445 -10.315 -15.003 1.00 95.50 88 MET A CA 1
ATOM 632 C C . MET A 1 88 ? 13.532 -10.994 -14.167 1.00 95.50 88 MET A C 1
ATOM 634 O O . MET A 1 88 ? 13.687 -12.213 -14.236 1.00 95.50 88 MET A O 1
ATOM 638 N N . GLN A 1 89 ? 14.274 -10.234 -13.357 1.00 97.12 89 GLN A N 1
ATOM 639 C CA . GLN A 1 89 ? 15.277 -10.792 -12.460 1.00 97.12 89 GLN A CA 1
ATOM 640 C C . GLN A 1 89 ? 14.588 -11.733 -11.438 1.00 97.12 89 GLN A C 1
ATOM 642 O O . GLN A 1 89 ? 13.723 -11.282 -10.679 1.00 97.12 89 GLN A O 1
ATOM 647 N N . PRO A 1 90 ? 14.944 -13.035 -11.381 1.00 97.50 90 PRO A N 1
ATOM 648 C CA . PRO A 1 90 ? 14.173 -14.022 -10.615 1.00 97.50 90 PRO A CA 1
ATOM 649 C C . PRO A 1 90 ? 14.121 -13.778 -9.101 1.00 97.50 90 PRO A C 1
ATOM 651 O O . PRO A 1 90 ? 13.087 -13.991 -8.472 1.00 97.50 90 PRO A O 1
ATOM 654 N N . VAL A 1 91 ? 15.223 -13.321 -8.505 1.00 97.88 91 VAL A N 1
ATOM 655 C CA . VAL A 1 91 ? 15.313 -13.016 -7.068 1.00 97.88 91 VAL A CA 1
ATOM 656 C C . VAL A 1 91 ? 14.467 -11.789 -6.732 1.00 97.88 91 VAL A C 1
ATOM 658 O O . VAL A 1 91 ? 13.717 -11.817 -5.759 1.00 97.88 91 VAL A O 1
ATOM 661 N N . ALA A 1 92 ? 14.528 -10.741 -7.555 1.00 96.38 92 ALA A N 1
ATOM 662 C CA . ALA A 1 92 ? 13.738 -9.530 -7.387 1.00 96.38 92 ALA A CA 1
ATOM 663 C C . ALA A 1 92 ? 12.238 -9.840 -7.482 1.00 96.38 92 ALA A C 1
ATOM 665 O O . ALA A 1 92 ? 11.475 -9.406 -6.621 1.00 96.38 92 ALA A O 1
ATOM 666 N N . LEU A 1 93 ? 11.824 -10.656 -8.459 1.00 97.38 93 LEU A N 1
ATOM 667 C CA . LEU A 1 93 ? 10.441 -11.123 -8.587 1.00 97.38 93 LEU A CA 1
ATOM 668 C C . LEU A 1 93 ? 9.991 -11.964 -7.388 1.00 97.38 93 LEU A C 1
ATOM 670 O O . LEU A 1 93 ? 8.889 -11.757 -6.877 1.00 97.38 93 LEU A O 1
ATOM 674 N N . ALA A 1 94 ? 10.829 -12.888 -6.911 1.00 98.31 94 ALA A N 1
ATOM 675 C CA . ALA A 1 94 ? 10.511 -13.719 -5.752 1.00 98.31 94 ALA A CA 1
ATOM 676 C C . ALA A 1 94 ? 10.343 -12.878 -4.477 1.00 98.31 94 ALA A C 1
ATOM 678 O O . ALA A 1 94 ? 9.362 -13.043 -3.751 1.00 98.31 94 ALA A O 1
ATOM 679 N N . MET A 1 95 ? 11.263 -11.940 -4.229 1.00 98.50 95 MET A N 1
ATOM 680 C CA . MET A 1 95 ? 11.175 -11.006 -3.104 1.00 98.50 95 MET A CA 1
ATOM 681 C C . MET A 1 95 ? 9.936 -10.120 -3.214 1.00 98.50 95 MET A C 1
ATOM 683 O O . MET A 1 95 ? 9.191 -9.993 -2.245 1.00 98.50 95 MET A O 1
ATOM 687 N N . PHE A 1 96 ? 9.671 -9.564 -4.396 1.00 98.50 96 PHE A N 1
ATOM 688 C CA . PHE A 1 96 ? 8.509 -8.720 -4.639 1.00 98.50 96 PHE A CA 1
ATOM 689 C C . PHE A 1 96 ? 7.197 -9.469 -4.386 1.00 98.50 96 PHE A C 1
ATOM 691 O O . PHE A 1 96 ? 6.366 -9.016 -3.596 1.00 98.50 96 PHE A O 1
ATOM 698 N N . GLY A 1 97 ? 7.035 -10.651 -4.984 1.00 98.38 97 GLY A N 1
ATOM 699 C CA . GLY A 1 97 ? 5.856 -11.493 -4.802 1.00 98.38 97 GLY A CA 1
ATOM 700 C C . GLY A 1 97 ? 5.650 -11.903 -3.344 1.00 98.38 97 GLY A C 1
ATOM 701 O O . GLY A 1 97 ? 4.557 -11.722 -2.803 1.00 98.38 97 GLY A O 1
ATOM 702 N N . LEU A 1 98 ? 6.700 -12.383 -2.669 1.00 98.75 98 LEU A N 1
ATOM 703 C CA . LEU A 1 98 ? 6.637 -12.736 -1.247 1.00 98.75 98 LEU A CA 1
ATOM 704 C C . LEU A 1 98 ? 6.302 -11.518 -0.375 1.00 98.75 98 LEU A C 1
ATOM 706 O O . LEU A 1 98 ? 5.493 -11.616 0.549 1.00 98.75 98 LEU A O 1
ATOM 710 N N . GLY A 1 99 ? 6.880 -10.361 -0.690 1.00 98.75 99 GLY A N 1
ATOM 711 C CA . GLY A 1 99 ? 6.601 -9.107 -0.008 1.00 98.75 99 GLY A CA 1
ATOM 712 C C . GLY A 1 99 ? 5.129 -8.707 -0.108 1.00 98.75 99 GLY A C 1
ATOM 713 O O . GLY A 1 99 ? 4.502 -8.401 0.909 1.00 98.75 99 GLY A O 1
ATOM 714 N N . LEU A 1 100 ? 4.536 -8.799 -1.301 1.00 98.69 100 LEU A N 1
ATOM 715 C CA . LEU A 1 100 ? 3.111 -8.533 -1.516 1.00 98.69 100 LEU A CA 1
ATOM 716 C C . LEU A 1 100 ? 2.204 -9.523 -0.772 1.00 98.69 100 LEU A C 1
ATOM 718 O O . LEU A 1 100 ? 1.207 -9.105 -0.179 1.00 98.69 100 LEU A O 1
ATOM 722 N N . LEU A 1 101 ? 2.557 -10.812 -0.742 1.00 98.81 101 LEU A N 1
ATOM 723 C CA . LEU A 1 101 ? 1.825 -11.817 0.039 1.00 98.81 101 LEU A CA 1
ATOM 724 C C . LEU A 1 101 ? 1.866 -11.502 1.540 1.00 98.81 101 LEU A C 1
ATOM 726 O O . LEU A 1 101 ? 0.846 -11.585 2.225 1.00 98.81 101 LEU A O 1
ATOM 730 N N . LEU A 1 102 ? 3.016 -11.077 2.061 1.00 98.81 102 LEU A N 1
ATOM 731 C CA . LEU A 1 102 ? 3.135 -10.663 3.457 1.00 98.81 102 LEU A CA 1
ATOM 732 C C . LEU A 1 102 ? 2.341 -9.386 3.750 1.00 98.81 102 LEU A C 1
ATOM 734 O O . LEU A 1 102 ? 1.679 -9.314 4.784 1.00 98.81 102 LEU A O 1
ATOM 738 N N . VAL A 1 103 ? 2.319 -8.404 2.844 1.00 98.75 103 VAL A N 1
ATOM 739 C CA . VAL A 1 103 ? 1.445 -7.222 2.976 1.00 98.75 103 VAL A CA 1
ATOM 740 C C . VAL A 1 103 ? -0.030 -7.633 3.010 1.00 98.75 103 VAL A C 1
ATOM 742 O O . VAL A 1 103 ? -0.783 -7.111 3.836 1.00 98.75 103 VAL A O 1
ATOM 745 N N . ALA A 1 104 ? -0.439 -8.604 2.191 1.00 98.75 104 ALA A N 1
ATOM 746 C CA . ALA A 1 104 ? -1.798 -9.135 2.199 1.00 98.75 104 ALA A CA 1
ATOM 747 C C . ALA A 1 104 ? -2.167 -9.763 3.553 1.00 98.75 104 ALA A C 1
ATOM 749 O O . ALA A 1 104 ? -3.183 -9.403 4.156 1.00 98.75 104 ALA A O 1
ATOM 750 N N . VAL A 1 105 ? -1.306 -10.638 4.083 1.00 98.81 105 VAL A N 1
ATOM 751 C CA . VAL A 1 105 ? -1.478 -11.230 5.422 1.00 98.81 105 VAL A CA 1
ATOM 752 C C . VAL A 1 105 ? -1.502 -10.141 6.498 1.00 98.81 105 VAL A C 1
ATOM 754 O O . VAL A 1 105 ? -2.358 -10.159 7.386 1.00 98.81 105 VAL A O 1
ATOM 757 N N . GLY A 1 106 ? -0.617 -9.149 6.396 1.00 98.56 106 GLY A N 1
ATOM 758 C CA . GLY A 1 106 ? -0.583 -7.974 7.262 1.00 98.56 106 GLY A CA 1
ATOM 759 C C . GLY A 1 106 ? -1.916 -7.223 7.281 1.00 98.56 106 GLY A C 1
ATOM 760 O O . GLY A 1 106 ? -2.426 -6.916 8.358 1.00 98.56 106 GLY A O 1
ATOM 761 N N . GLY A 1 107 ? -2.531 -7.013 6.114 1.00 98.31 107 GLY A N 1
ATOM 762 C CA . GLY A 1 107 ? -3.851 -6.395 5.963 1.00 98.31 107 GLY A CA 1
ATOM 763 C C . GLY A 1 107 ? -4.976 -7.182 6.635 1.00 98.31 107 GLY A C 1
ATOM 764 O O . GLY A 1 107 ? -5.811 -6.601 7.335 1.00 98.31 107 GLY A O 1
ATOM 765 N N . ILE A 1 108 ? -4.967 -8.510 6.512 1.00 98.50 108 ILE A N 1
ATOM 766 C CA . ILE A 1 108 ? -5.934 -9.390 7.189 1.00 98.50 108 ILE A CA 1
ATOM 767 C C . ILE A 1 108 ? -5.771 -9.291 8.711 1.00 98.50 108 ILE A C 1
ATOM 769 O O . ILE A 1 108 ? -6.748 -9.098 9.439 1.00 98.50 108 ILE A O 1
ATOM 773 N N . LEU A 1 109 ? -4.537 -9.376 9.215 1.00 98.44 109 LEU A N 1
ATOM 774 C CA . LEU A 1 109 ? -4.242 -9.251 10.645 1.00 98.44 109 LEU A CA 1
ATOM 775 C C . LEU A 1 109 ? -4.625 -7.864 11.185 1.00 98.44 109 LEU A C 1
ATOM 777 O O . LEU A 1 109 ? -5.172 -7.761 12.287 1.00 98.44 109 LEU A O 1
ATOM 781 N N . LEU A 1 110 ? -4.406 -6.809 10.396 1.00 97.31 110 LEU A N 1
ATOM 782 C CA . LEU A 1 110 ? -4.819 -5.440 10.699 1.00 97.31 110 LEU A CA 1
ATOM 783 C C . LEU A 1 110 ? -6.338 -5.341 10.874 1.00 97.31 110 LEU A C 1
ATOM 785 O O . LEU A 1 110 ? -6.807 -4.817 11.887 1.00 97.31 110 LEU A O 1
ATOM 789 N N . ALA A 1 111 ? -7.101 -5.879 9.918 1.00 97.19 111 ALA A N 1
ATOM 790 C CA . ALA A 1 111 ? -8.561 -5.891 9.943 1.00 97.19 111 ALA A CA 1
ATOM 791 C C . ALA A 1 111 ? -9.105 -6.688 11.136 1.00 97.19 111 ALA A C 1
ATOM 793 O O . ALA A 1 111 ? -10.021 -6.229 11.818 1.00 97.19 111 ALA A O 1
ATOM 794 N N . ARG A 1 112 ? -8.495 -7.836 11.459 1.00 97.31 112 ARG A N 1
ATOM 795 C CA . ARG A 1 112 ? -8.854 -8.628 12.648 1.00 97.31 112 ARG A CA 1
ATOM 796 C C . ARG A 1 112 ? -8.587 -7.870 13.944 1.00 97.31 112 ARG A C 1
ATOM 798 O O . ARG A 1 112 ? -9.409 -7.890 14.855 1.00 97.31 112 ARG A O 1
ATOM 805 N N . ARG A 1 113 ? -7.449 -7.177 14.041 1.00 95.81 113 ARG A N 1
ATOM 806 C CA . ARG A 1 113 ? -7.071 -6.427 15.248 1.00 95.81 113 ARG A CA 1
ATOM 807 C C . ARG A 1 113 ? -7.887 -5.149 15.422 1.00 95.81 113 ARG A C 1
ATOM 809 O O . ARG A 1 113 ? -8.134 -4.728 16.557 1.00 95.81 113 ARG A O 1
ATOM 816 N N . ARG A 1 114 ? -8.261 -4.510 14.314 1.00 95.31 114 ARG A N 1
ATOM 817 C CA . ARG A 1 114 ? -9.047 -3.275 14.245 1.00 95.31 114 ARG A CA 1
ATOM 818 C C . ARG A 1 114 ? -10.157 -3.448 13.203 1.00 95.31 114 ARG A C 1
ATOM 820 O O . ARG A 1 114 ? -9.962 -3.038 12.064 1.00 95.31 114 ARG A O 1
ATOM 827 N N . PRO A 1 115 ? -11.352 -3.928 13.595 1.00 95.50 115 PRO A N 1
ATOM 828 C CA . PRO A 1 115 ? -12.448 -4.195 12.655 1.00 95.50 115 PRO A CA 1
ATOM 829 C C . PRO A 1 115 ? -12.844 -2.999 11.782 1.00 95.50 115 PRO A C 1
ATOM 831 O O . PRO A 1 115 ? -13.218 -3.161 10.629 1.00 95.50 115 PRO A O 1
ATOM 834 N N . ALA A 1 116 ? -12.698 -1.767 12.284 1.00 95.88 116 ALA A N 1
ATOM 835 C CA . ALA A 1 116 ? -12.941 -0.558 11.491 1.00 95.88 116 ALA A CA 1
ATOM 836 C C . ALA A 1 116 ? -11.994 -0.394 10.280 1.00 95.88 116 ALA A C 1
ATOM 838 O O . ALA A 1 116 ? -12.301 0.386 9.384 1.00 95.88 116 ALA A O 1
ATOM 839 N N . ALA A 1 117 ? -10.859 -1.100 10.258 1.00 96.69 117 ALA A N 1
ATOM 840 C CA . ALA A 1 117 ? -9.874 -1.096 9.180 1.00 96.69 117 ALA A CA 1
ATOM 841 C C . ALA A 1 117 ? -10.145 -2.162 8.109 1.00 96.69 117 ALA A C 1
ATOM 843 O O . ALA A 1 117 ? -9.324 -2.308 7.210 1.00 96.69 117 ALA A O 1
ATOM 844 N N . TRP A 1 118 ? -11.264 -2.898 8.178 1.00 97.81 118 TRP A N 1
ATOM 845 C CA . TRP A 1 118 ? -11.552 -3.974 7.227 1.00 97.81 118 TRP A CA 1
ATOM 846 C C . TRP A 1 118 ? -11.471 -3.556 5.748 1.00 97.81 118 TRP A C 1
ATOM 848 O O . TRP A 1 118 ? -10.868 -4.324 5.002 1.00 97.81 118 TRP A O 1
ATOM 858 N N . PRO A 1 119 ? -11.944 -2.367 5.295 1.00 98.56 119 PRO A N 1
ATOM 859 C CA . PRO A 1 119 ? -11.850 -2.031 3.873 1.00 98.56 119 PRO A CA 1
ATOM 860 C C . PRO A 1 119 ? -10.391 -1.874 3.444 1.00 98.56 119 PRO A C 1
ATOM 862 O O . PRO A 1 119 ? -9.987 -2.359 2.394 1.00 98.56 119 PRO A O 1
ATOM 865 N N . LEU A 1 120 ? -9.578 -1.250 4.303 1.00 98.44 120 LEU A N 1
ATOM 866 C CA . LEU A 1 120 ? -8.154 -1.061 4.056 1.00 98.44 120 LEU A CA 1
ATOM 867 C C . LEU A 1 120 ? -7.411 -2.401 4.078 1.00 98.44 120 LEU A C 1
ATOM 869 O O . LEU A 1 120 ? -6.579 -2.646 3.217 1.00 98.44 120 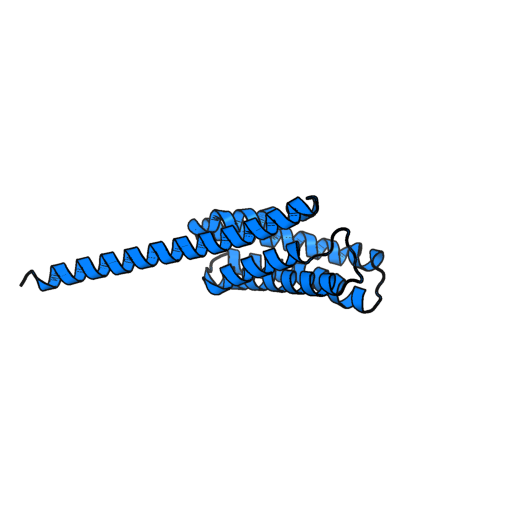LEU A O 1
ATOM 873 N N . GLY A 1 121 ? -7.738 -3.282 5.026 1.00 98.31 121 GLY A N 1
ATOM 874 C CA . GLY A 1 121 ? -7.153 -4.620 5.113 1.00 98.31 121 GLY A CA 1
ATOM 875 C C . GLY A 1 121 ? -7.478 -5.498 3.902 1.00 98.31 121 GLY A C 1
ATOM 876 O O . GLY A 1 121 ? -6.592 -6.185 3.402 1.00 98.31 121 GLY A O 1
ATOM 877 N N . VAL A 1 122 ? -8.712 -5.431 3.389 1.00 98.62 122 VAL A N 1
ATOM 878 C CA . VAL A 1 122 ? -9.106 -6.104 2.139 1.00 98.62 122 VAL A CA 1
ATOM 879 C C . VAL A 1 122 ? -8.323 -5.540 0.959 1.00 98.62 122 VAL A C 1
ATOM 881 O O . VAL A 1 122 ? -7.756 -6.306 0.189 1.00 98.62 122 VAL A O 1
ATOM 884 N N . LEU A 1 123 ? -8.221 -4.216 0.832 1.00 98.75 123 LEU A N 1
ATOM 885 C CA . LEU A 1 123 ? -7.460 -3.615 -0.262 1.00 98.75 123 LEU A CA 1
ATOM 886 C C . LEU A 1 123 ? -5.964 -3.928 -0.170 1.00 98.75 123 LEU A C 1
ATOM 888 O O . LEU A 1 123 ? -5.363 -4.215 -1.194 1.00 98.75 123 LEU A O 1
ATOM 892 N N . MET A 1 124 ? -5.372 -3.991 1.026 1.00 98.69 124 MET A N 1
ATOM 893 C CA . MET A 1 124 ? -4.005 -4.500 1.212 1.00 98.69 124 MET A CA 1
ATOM 894 C C . MET A 1 124 ? -3.848 -5.934 0.681 1.00 98.69 124 MET A C 1
ATOM 896 O O . MET A 1 124 ? -2.849 -6.234 0.033 1.00 98.69 124 MET A O 1
ATOM 900 N N . ALA A 1 125 ? -4.840 -6.803 0.898 1.00 98.56 125 ALA A N 1
ATOM 901 C CA . ALA A 1 125 ? -4.838 -8.159 0.349 1.00 98.56 125 ALA A CA 1
ATOM 902 C C . ALA A 1 125 ? -4.986 -8.203 -1.180 1.00 98.56 125 ALA A C 1
ATOM 904 O O . ALA A 1 125 ? -4.504 -9.129 -1.828 1.00 98.56 125 ALA A O 1
ATOM 905 N N . LEU A 1 126 ? -5.602 -7.176 -1.761 1.00 98.56 126 LEU A N 1
ATOM 906 C CA . LEU A 1 126 ? -5.828 -7.047 -3.197 1.00 98.56 126 LEU A CA 1
ATOM 907 C C . LEU A 1 126 ? -4.707 -6.288 -3.939 1.00 98.56 126 LEU A C 1
ATOM 909 O O . LEU A 1 126 ? -4.799 -6.126 -5.155 1.00 98.56 126 LEU A O 1
ATOM 913 N N . VAL A 1 127 ? -3.623 -5.874 -3.264 1.00 98.25 127 VAL A N 1
ATOM 914 C CA . VAL A 1 127 ? -2.483 -5.186 -3.913 1.00 98.25 127 VAL A CA 1
ATOM 915 C C . VAL A 1 127 ? -1.768 -6.078 -4.936 1.00 98.25 127 VAL A C 1
ATOM 917 O O . VAL A 1 127 ? -1.283 -5.583 -5.950 1.00 98.25 127 VAL A O 1
ATOM 920 N N . LEU A 1 128 ? -1.700 -7.393 -4.717 1.00 97.00 128 LEU A N 1
ATOM 921 C CA . LEU A 1 128 ? -1.159 -8.302 -5.732 1.00 97.00 128 LEU A CA 1
ATOM 922 C C . LEU A 1 128 ? -2.125 -8.433 -6.932 1.00 97.00 128 LEU A C 1
ATOM 924 O O . LEU A 1 128 ? -1.705 -8.147 -8.054 1.00 97.00 128 LEU A O 1
ATOM 928 N N . PRO A 1 129 ? -3.419 -8.762 -6.732 1.00 98.12 129 PRO A N 1
ATOM 929 C CA . PRO A 1 129 ? -4.405 -8.783 -7.812 1.00 98.12 129 PRO A CA 1
ATOM 930 C C . PRO A 1 129 ? -4.492 -7.503 -8.652 1.00 98.12 129 PRO A C 1
ATOM 932 O O . PRO A 1 129 ? -4.711 -7.598 -9.859 1.00 98.12 129 PRO A O 1
ATOM 935 N N . GLN A 1 130 ? -4.300 -6.310 -8.069 1.00 97.56 130 GLN A N 1
ATOM 936 C CA . GLN A 1 130 ? -4.447 -5.071 -8.845 1.00 97.56 130 GLN A CA 1
ATOM 937 C C . GLN A 1 130 ? -3.427 -4.934 -9.985 1.00 97.56 130 GLN A C 1
ATOM 939 O O . GLN A 1 130 ? -3.728 -4.279 -10.981 1.00 97.56 130 GLN A O 1
ATOM 944 N N . PHE A 1 131 ? -2.272 -5.609 -9.918 1.00 94.62 131 PHE A N 1
ATOM 945 C CA . PHE A 1 131 ? -1.305 -5.601 -11.021 1.00 94.62 131 PHE A CA 1
ATOM 946 C C . PHE A 1 131 ? -1.861 -6.235 -12.306 1.00 94.62 131 PHE A C 1
ATOM 948 O O . PHE A 1 131 ? -1.383 -5.913 -13.391 1.00 94.62 131 PHE A O 1
ATOM 955 N N . TYR A 1 132 ? -2.910 -7.053 -12.218 1.00 96.56 132 TYR A N 1
ATOM 956 C CA . TYR A 1 132 ? -3.571 -7.670 -13.371 1.00 96.56 132 TYR A CA 1
ATOM 957 C C . TYR A 1 132 ? -4.743 -6.842 -13.919 1.00 96.56 132 TYR A C 1
ATOM 959 O O . TYR A 1 132 ? -5.346 -7.218 -14.922 1.00 96.56 132 TYR A O 1
ATOM 967 N N . LEU A 1 133 ? -5.078 -5.712 -13.289 1.00 96.56 133 LEU A N 1
ATOM 968 C CA . LEU A 1 133 ? -6.139 -4.826 -13.763 1.00 96.56 133 LEU A CA 1
ATOM 969 C C . LEU A 1 133 ? -5.672 -3.974 -14.957 1.00 96.56 133 LEU A C 1
ATOM 971 O O . LEU A 1 133 ? -4.491 -3.611 -15.021 1.00 96.56 133 LEU A O 1
ATOM 975 N N . PRO A 1 134 ? -6.593 -3.576 -15.860 1.00 97.06 134 PRO A N 1
ATOM 976 C CA . PRO A 1 134 ? -6.316 -2.542 -16.855 1.00 97.06 134 PRO A CA 1
ATOM 977 C C . PRO A 1 134 ? -6.028 -1.193 -16.175 1.00 97.06 134 PRO A C 1
ATOM 979 O O . PRO A 1 134 ? -6.328 -1.011 -14.992 1.00 97.06 134 PRO A O 1
ATOM 982 N N . ALA A 1 135 ? -5.499 -0.223 -16.929 1.00 96.56 135 ALA A N 1
ATOM 983 C CA . ALA A 1 135 ? -5.098 1.095 -16.417 1.00 96.56 135 ALA A CA 1
ATOM 984 C C . ALA A 1 135 ? -6.169 1.747 -15.520 1.00 96.56 135 ALA A C 1
ATOM 986 O O . ALA A 1 135 ? -5.904 2.059 -14.360 1.00 96.56 135 ALA A O 1
ATOM 987 N N . TYR A 1 136 ? -7.410 1.844 -16.006 1.00 97.38 136 TYR A N 1
ATOM 988 C CA . TYR A 1 136 ? -8.519 2.407 -15.228 1.00 97.38 136 TYR A CA 1
ATOM 989 C C . TYR A 1 136 ? -8.829 1.617 -13.949 1.00 97.38 136 TYR A C 1
ATOM 991 O O . TYR A 1 136 ? -9.184 2.209 -12.932 1.00 97.38 136 TYR A O 1
ATOM 999 N N . GLY A 1 137 ? -8.659 0.292 -13.964 1.00 98.31 137 GLY A N 1
ATOM 1000 C CA . GLY A 1 137 ? -8.855 -0.547 -12.782 1.00 98.31 137 GLY A CA 1
ATOM 1001 C C . GLY A 1 137 ? -7.791 -0.300 -11.711 1.00 98.31 137 GLY A C 1
ATOM 1002 O O . GLY A 1 137 ? -8.119 -0.215 -10.529 1.00 98.31 137 GLY A O 1
ATOM 1003 N N . ARG A 1 138 ? -6.533 -0.096 -12.116 1.00 98.25 138 ARG A N 1
ATOM 1004 C CA . ARG A 1 138 ? -5.438 0.294 -11.212 1.00 98.25 138 ARG A CA 1
ATOM 1005 C C . ARG A 1 138 ? -5.679 1.676 -10.604 1.00 98.25 138 ARG A C 1
ATOM 1007 O O . ARG A 1 138 ? -5.576 1.846 -9.393 1.00 98.25 138 ARG A O 1
ATOM 1014 N N . MET A 1 139 ? -6.089 2.649 -11.415 1.00 98.50 139 MET A N 1
ATOM 1015 C CA . MET A 1 139 ? -6.457 3.985 -10.927 1.00 98.50 139 MET A CA 1
ATOM 1016 C C . MET A 1 139 ? -7.608 3.921 -9.912 1.00 98.50 139 MET A C 1
ATOM 1018 O O . MET A 1 139 ? -7.505 4.478 -8.816 1.00 98.50 139 MET A O 1
ATOM 1022 N N . ALA A 1 140 ? -8.678 3.190 -10.240 1.00 98.56 140 ALA A N 1
ATOM 1023 C CA . ALA A 1 140 ? -9.819 2.992 -9.351 1.00 98.56 140 ALA A CA 1
ATOM 1024 C C . ALA A 1 140 ? -9.409 2.310 -8.038 1.00 98.56 140 ALA A C 1
ATOM 1026 O O . ALA A 1 140 ? -9.869 2.710 -6.969 1.00 98.56 140 ALA A O 1
ATOM 1027 N N . PHE A 1 141 ? -8.500 1.333 -8.099 1.00 98.69 141 PHE A N 1
ATOM 1028 C CA . PHE A 1 141 ? -7.934 0.695 -6.916 1.00 98.69 141 PHE A CA 1
ATOM 1029 C C . PHE A 1 141 ? -7.219 1.705 -6.009 1.00 98.69 141 PHE A C 1
ATOM 1031 O O . PHE A 1 141 ? -7.469 1.724 -4.804 1.00 98.69 141 PHE A O 1
ATOM 1038 N N . GLY A 1 142 ? -6.383 2.584 -6.570 1.00 98.62 142 GLY A N 1
ATOM 1039 C CA . GLY A 1 142 ? -5.706 3.640 -5.810 1.00 98.62 142 GLY A CA 1
ATOM 1040 C C . GLY A 1 142 ? -6.687 4.581 -5.105 1.00 98.62 142 GLY A C 1
ATOM 1041 O O . GLY A 1 142 ? -6.547 4.854 -3.911 1.00 98.62 142 GLY A O 1
ATOM 1042 N N . VAL A 1 143 ? -7.737 5.012 -5.809 1.00 98.81 143 VAL A N 1
ATOM 1043 C CA . VAL A 1 143 ? -8.808 5.849 -5.239 1.00 98.81 143 VAL A CA 1
ATOM 1044 C C . VAL A 1 143 ? -9.572 5.110 -4.135 1.00 98.81 143 VAL A C 1
ATOM 1046 O O . VAL A 1 143 ? -9.809 5.675 -3.065 1.00 98.81 143 VAL A O 1
ATOM 1049 N N . ALA A 1 144 ? -9.911 3.836 -4.344 1.00 98.81 144 ALA A N 1
ATOM 1050 C CA . ALA A 1 144 ? -10.560 3.005 -3.333 1.00 98.81 144 ALA A CA 1
ATOM 1051 C C . ALA A 1 144 ? -9.684 2.850 -2.079 1.00 98.81 144 ALA A C 1
ATOM 1053 O O . ALA A 1 144 ? -10.189 2.893 -0.955 1.00 98.81 144 ALA A O 1
ATOM 1054 N N . PHE A 1 145 ? -8.366 2.737 -2.254 1.00 98.75 145 PHE A N 1
ATOM 1055 C CA . PHE A 1 145 ? -7.403 2.652 -1.158 1.00 98.75 145 PHE A CA 1
ATOM 1056 C C . PHE A 1 145 ? -7.405 3.924 -0.302 1.00 98.75 145 PHE A C 1
ATOM 1058 O O . PHE A 1 145 ? -7.470 3.850 0.930 1.00 98.75 145 PHE A O 1
ATOM 1065 N N . LEU A 1 146 ? -7.420 5.098 -0.940 1.00 98.81 146 LEU A N 1
ATOM 1066 C CA . LEU A 1 146 ? -7.581 6.378 -0.250 1.00 98.81 146 LEU A CA 1
ATOM 1067 C C . LEU A 1 146 ? -8.932 6.469 0.475 1.00 98.81 146 LEU A C 1
ATOM 1069 O O . LEU A 1 146 ? -8.974 6.845 1.649 1.00 98.81 146 LEU A O 1
ATOM 1073 N N . ALA A 1 147 ? -10.027 6.072 -0.174 1.00 98.81 147 ALA A N 1
ATOM 1074 C CA . ALA A 1 147 ? -11.352 6.063 0.444 1.00 98.81 147 ALA A CA 1
ATOM 1075 C C . ALA A 1 147 ? -11.398 5.165 1.695 1.00 98.81 147 ALA A C 1
ATOM 1077 O O . ALA A 1 147 ? -11.937 5.563 2.730 1.00 98.81 147 ALA A O 1
ATOM 1078 N N . ALA A 1 148 ? -10.760 3.993 1.654 1.00 98.69 148 ALA A N 1
ATOM 1079 C CA . ALA A 1 148 ? -10.640 3.091 2.796 1.00 98.69 148 ALA A CA 1
ATOM 1080 C C . ALA A 1 148 ? -9.801 3.680 3.946 1.00 98.69 148 ALA A C 1
ATOM 1082 O O . ALA A 1 148 ? -10.141 3.506 5.123 1.00 98.69 148 ALA A O 1
ATOM 1083 N N . ALA A 1 149 ? -8.729 4.410 3.631 1.00 98.50 149 ALA A N 1
ATOM 1084 C CA . ALA A 1 149 ? -7.943 5.137 4.625 1.00 98.50 149 ALA A CA 1
ATOM 1085 C C . ALA A 1 149 ? -8.762 6.250 5.303 1.00 98.50 149 ALA A C 1
ATOM 1087 O O . ALA A 1 149 ? -8.760 6.356 6.535 1.00 98.50 149 ALA A O 1
ATOM 1088 N N . ILE A 1 150 ? -9.508 7.038 4.522 1.00 98.56 150 ILE A N 1
ATOM 1089 C CA . ILE A 1 150 ? -10.418 8.078 5.027 1.00 98.56 150 ILE A CA 1
ATOM 1090 C C . ILE A 1 150 ? -11.498 7.451 5.911 1.00 98.56 150 ILE A C 1
ATOM 1092 O O . ILE A 1 150 ? -11.735 7.929 7.023 1.00 98.56 150 ILE A O 1
ATOM 1096 N N . TRP A 1 151 ? -12.099 6.343 5.471 1.00 98.19 151 TRP 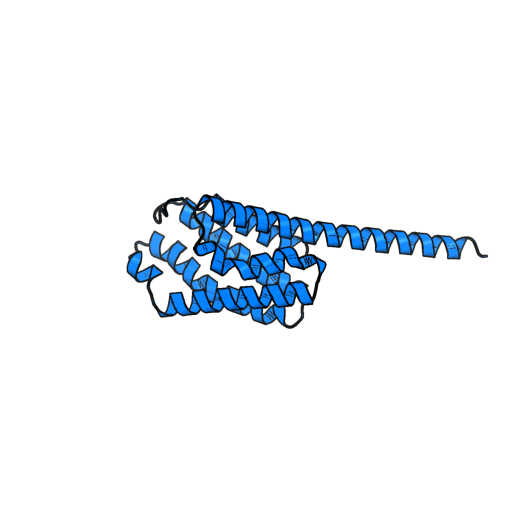A N 1
ATOM 1097 C CA . TRP A 1 151 ? -13.083 5.589 6.244 1.00 98.19 151 TRP A CA 1
ATOM 1098 C C . TRP A 1 151 ? -12.545 5.191 7.620 1.00 98.19 151 TRP A C 1
ATOM 1100 O O . TRP A 1 151 ? -13.177 5.466 8.644 1.00 98.19 151 TRP A O 1
ATOM 1110 N N . LEU A 1 152 ? -11.351 4.594 7.673 1.00 97.69 152 LEU A N 1
ATOM 1111 C CA . LEU A 1 152 ? -10.719 4.202 8.931 1.00 97.69 152 LEU A CA 1
ATOM 1112 C C . LEU A 1 152 ? -10.546 5.406 9.871 1.00 97.69 152 LEU A C 1
ATOM 1114 O O . LEU A 1 152 ? -10.873 5.318 11.060 1.00 97.69 152 LEU A O 1
ATOM 1118 N N . VAL A 1 153 ? -10.070 6.540 9.353 1.00 97.62 153 VAL A N 1
ATOM 1119 C CA . VAL A 1 153 ? -9.907 7.770 10.141 1.00 97.62 153 VAL A CA 1
ATOM 1120 C C . VAL A 1 153 ? -11.251 8.302 10.634 1.00 97.62 153 VAL A C 1
ATOM 1122 O O . VAL A 1 153 ? -11.377 8.624 11.818 1.00 97.62 153 VAL A O 1
ATOM 1125 N N . ALA A 1 154 ? -12.274 8.335 9.780 1.00 97.25 154 ALA A N 1
ATOM 1126 C CA . ALA A 1 154 ? -13.613 8.794 10.136 1.00 97.25 154 ALA A CA 1
ATOM 1127 C C . ALA A 1 154 ? -14.223 7.947 11.266 1.00 97.25 154 ALA 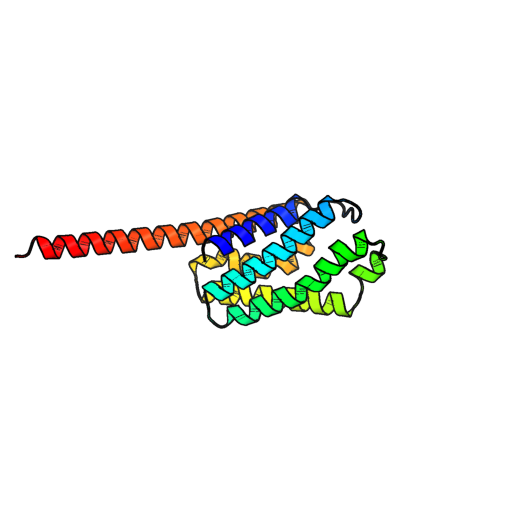A C 1
ATOM 1129 O O . ALA A 1 154 ? -14.712 8.489 12.262 1.00 97.25 154 ALA A O 1
ATOM 1130 N N . ARG A 1 155 ? -14.117 6.613 11.182 1.00 96.69 155 ARG A N 1
ATOM 1131 C CA . ARG A 1 155 ? -14.615 5.689 12.218 1.00 96.69 155 ARG A CA 1
ATOM 1132 C C . ARG A 1 155 ? -13.904 5.878 13.557 1.00 96.69 155 ARG A C 1
ATOM 1134 O O . ARG A 1 155 ? -14.547 5.812 14.605 1.00 96.69 155 ARG A O 1
ATOM 1141 N N . GLN A 1 156 ? -12.600 6.149 13.540 1.00 92.00 156 GLN A N 1
ATOM 1142 C CA . GLN A 1 156 ? -11.836 6.445 14.756 1.00 92.00 156 GLN A CA 1
ATOM 1143 C C . GLN A 1 156 ? -12.254 7.773 15.387 1.00 92.00 156 GLN A C 1
ATOM 1145 O O . GLN A 1 156 ? -12.401 7.858 16.605 1.00 92.00 156 GLN A O 1
ATOM 1150 N N . SER A 1 157 ? -12.450 8.809 14.574 1.00 92.62 157 SER A N 1
ATOM 1151 C CA . SER A 1 157 ? -12.897 10.120 15.048 1.00 92.62 157 SER A CA 1
ATOM 1152 C C . SER A 1 157 ? -14.304 10.054 15.645 1.00 92.62 157 SER A C 1
ATOM 1154 O O . SER A 1 157 ? -14.532 10.601 16.721 1.00 92.62 157 SER A O 1
ATOM 1156 N N . ALA A 1 158 ? -15.225 9.321 15.014 1.00 93.00 158 ALA A N 1
ATOM 1157 C CA . ALA A 1 158 ? -16.578 9.120 15.533 1.00 93.00 158 ALA A CA 1
ATOM 1158 C C . ALA A 1 158 ? -16.592 8.371 16.876 1.00 93.00 158 ALA A C 1
ATOM 1160 O O . ALA A 1 158 ? -17.359 8.723 17.769 1.00 93.00 158 ALA A O 1
ATOM 1161 N N . ARG A 1 159 ? -15.730 7.358 17.046 1.00 91.94 159 ARG A N 1
ATOM 1162 C CA . ARG A 1 159 ? -15.583 6.645 18.324 1.00 91.94 159 ARG A CA 1
ATOM 1163 C C . ARG A 1 159 ? -15.102 7.575 19.441 1.00 91.94 159 ARG A C 1
ATOM 1165 O O . ARG A 1 159 ? -15.721 7.602 20.495 1.00 91.94 159 ARG A O 1
ATOM 1172 N N . MET A 1 160 ? -14.061 8.361 19.176 1.00 91.88 160 MET A N 1
ATOM 1173 C CA . MET A 1 160 ? -13.483 9.285 20.158 1.00 91.88 160 MET A CA 1
ATOM 1174 C C . MET A 1 160 ? -14.488 10.353 20.610 1.00 91.88 160 MET A C 1
ATOM 1176 O O . MET A 1 160 ? -14.585 10.641 21.796 1.00 91.88 160 MET A O 1
ATOM 1180 N N . ARG A 1 161 ? -15.289 10.901 19.682 1.00 94.12 161 ARG A N 1
ATOM 1181 C CA . ARG A 1 161 ? -16.359 11.853 20.030 1.00 94.12 161 ARG A CA 1
ATOM 1182 C C . ARG A 1 161 ? -17.384 11.234 20.984 1.00 94.12 161 ARG A C 1
ATOM 1184 O O . ARG A 1 161 ? -17.752 11.880 21.954 1.00 94.12 161 ARG A O 1
ATOM 1191 N N . ARG A 1 162 ? -17.796 9.980 20.752 1.00 94.19 162 ARG A N 1
ATOM 1192 C CA . ARG A 1 162 ? -18.730 9.271 21.646 1.00 94.19 162 ARG A CA 1
ATOM 1193 C C . ARG A 1 162 ? -18.156 9.044 23.044 1.00 94.19 162 ARG A C 1
ATOM 1195 O O . ARG A 1 162 ? -18.880 9.220 24.014 1.00 94.19 162 ARG A O 1
ATOM 1202 N N . GLU A 1 163 ? -16.879 8.678 23.143 1.00 94.06 163 GLU A N 1
ATOM 1203 C CA . GLU A 1 163 ? -16.196 8.478 24.431 1.00 94.06 163 GLU A CA 1
ATOM 1204 C C . GLU A 1 163 ? -16.124 9.792 25.235 1.00 94.06 163 GLU A C 1
ATOM 1206 O O . GLU A 1 163 ? -16.453 9.799 26.419 1.00 94.06 163 GLU A O 1
ATOM 1211 N N . ILE A 1 164 ? -15.806 10.917 24.580 1.00 93.62 164 ILE A N 1
ATOM 1212 C CA . ILE A 1 164 ? -15.795 12.252 25.209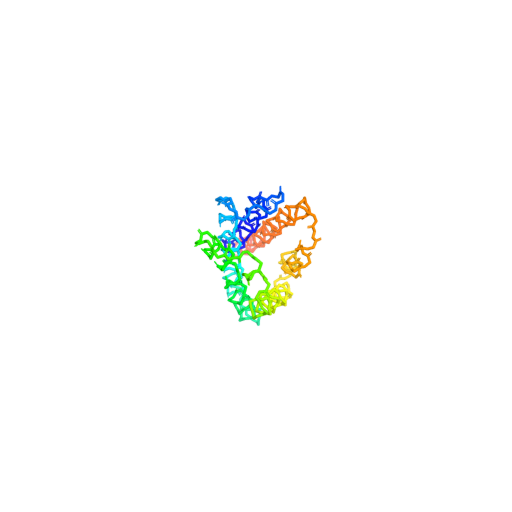 1.00 93.62 164 ILE A CA 1
ATOM 1213 C C . ILE A 1 164 ? -17.200 12.663 25.672 1.00 93.62 164 ILE A C 1
ATOM 1215 O O . ILE A 1 164 ? -17.370 13.092 26.811 1.00 93.62 164 ILE A O 1
ATOM 1219 N N . SER A 1 165 ? -18.219 12.513 24.819 1.00 95.44 165 SER A N 1
ATOM 1220 C CA . SER A 1 165 ? -19.600 12.852 25.181 1.00 95.44 165 SER A CA 1
ATOM 1221 C C . SER A 1 165 ? -20.116 12.007 26.351 1.00 95.44 165 SER A C 1
ATOM 1223 O O . SER A 1 165 ? -20.763 12.542 27.246 1.00 95.44 165 SER A O 1
ATOM 1225 N N . ALA A 1 166 ? -19.801 10.709 26.386 1.00 93.88 166 ALA A N 1
ATOM 1226 C CA . ALA A 1 166 ? -20.179 9.834 27.495 1.00 93.88 166 ALA A CA 1
ATOM 1227 C C . ALA A 1 166 ? -19.491 10.235 28.813 1.00 93.88 166 ALA A C 1
ATOM 1229 O O . ALA A 1 166 ? -20.136 10.248 29.862 1.00 93.88 166 ALA A O 1
ATOM 1230 N N . ALA A 1 167 ? -18.209 10.611 28.759 1.00 93.19 167 ALA A N 1
ATOM 1231 C CA . ALA A 1 167 ? -17.474 11.093 29.926 1.00 93.19 167 ALA A CA 1
ATOM 1232 C C . ALA A 1 167 ? -18.066 12.399 30.485 1.00 93.19 167 ALA A C 1
ATOM 1234 O O . ALA A 1 167 ? -18.247 12.509 31.695 1.00 93.19 167 ALA A O 1
ATOM 1235 N N . ALA A 1 168 ? -18.444 13.342 29.615 1.00 92.94 168 ALA A N 1
ATOM 1236 C CA . ALA A 1 168 ? -19.065 14.606 30.018 1.00 92.94 168 ALA A CA 1
ATOM 1237 C C . ALA A 1 168 ? -20.443 14.415 30.684 1.00 92.94 168 ALA A C 1
ATOM 1239 O O . ALA A 1 168 ? -20.762 15.076 31.672 1.00 92.94 168 ALA A O 1
ATOM 1240 N N . VAL A 1 169 ? -21.260 13.480 30.180 1.00 93.25 169 VAL A N 1
ATOM 1241 C CA . VAL A 1 169 ? -22.554 13.138 30.801 1.00 93.25 169 VAL A CA 1
ATOM 1242 C C . VAL A 1 169 ? -22.352 12.483 32.169 1.00 93.25 169 VAL A C 1
ATOM 1244 O O . VAL A 1 169 ? -23.089 12.787 33.105 1.00 93.25 169 VAL A O 1
ATOM 1247 N N . SER A 1 170 ? -21.349 11.608 32.301 1.00 92.44 170 SER A N 1
ATOM 1248 C CA . SER A 1 170 ? -20.987 10.998 33.585 1.00 92.44 170 SER A CA 1
ATOM 1249 C C . SER A 1 170 ? -20.584 12.061 34.611 1.00 92.44 170 SER A C 1
ATOM 1251 O O . SER A 1 170 ? -21.158 12.096 35.695 1.00 92.44 170 SER A O 1
ATOM 1253 N N . SER A 1 171 ? -19.679 12.985 34.264 1.00 90.44 171 SER A N 1
ATOM 1254 C CA . SER A 1 171 ? -19.232 14.039 35.187 1.00 90.44 171 SER A CA 1
ATOM 1255 C C . SER A 1 171 ? -20.363 14.966 35.636 1.00 90.44 171 SER A C 1
ATOM 1257 O O . SER A 1 171 ? -20.419 15.318 36.809 1.00 90.44 171 SER A O 1
ATOM 1259 N N . ALA A 1 172 ? -21.294 15.310 34.738 1.00 87.75 172 ALA A N 1
ATOM 1260 C CA . ALA A 1 172 ? -22.444 16.150 35.075 1.00 87.75 172 ALA A CA 1
ATOM 1261 C C . ALA A 1 172 ? -23.394 15.483 36.089 1.00 87.75 172 ALA A C 1
ATOM 1263 O O . ALA A 1 172 ? -23.950 16.162 36.949 1.00 87.75 172 ALA A O 1
ATOM 1264 N N . ARG A 1 173 ? -23.549 14.150 36.034 1.00 86.62 173 ARG A N 1
ATOM 1265 C CA . ARG A 1 173 ? -24.365 13.399 37.006 1.00 86.62 173 ARG A CA 1
ATOM 1266 C C . ARG A 1 173 ? -23.769 13.401 38.413 1.00 86.62 173 ARG A C 1
ATOM 1268 O O . ARG A 1 173 ? -24.528 13.426 39.374 1.00 86.62 173 ARG A O 1
ATOM 1275 N N . TRP A 1 174 ? -22.442 13.391 38.543 1.00 79.44 174 TRP A N 1
ATOM 1276 C CA . TRP A 1 174 ? -21.778 13.446 39.851 1.00 79.44 174 TRP A CA 1
ATOM 1277 C C . TRP A 1 174 ? -21.852 14.835 40.493 1.00 79.44 174 TRP A C 1
ATOM 1279 O O . TRP A 1 174 ? -21.894 14.930 41.713 1.00 79.44 174 TRP A O 1
ATOM 1289 N N . SER A 1 175 ? -21.920 15.906 39.695 1.00 79.69 175 SER A N 1
ATOM 1290 C CA . SER A 1 175 ? -22.018 17.278 40.214 1.00 79.69 175 SER A CA 1
ATOM 1291 C C . SER A 1 175 ? -23.411 17.685 40.707 1.00 79.69 175 SER A C 1
ATOM 1293 O O . SER A 1 175 ? -23.512 18.640 41.464 1.00 79.69 175 SER A O 1
ATOM 1295 N N . THR A 1 176 ? -24.483 17.003 40.288 1.00 79.31 176 THR A N 1
ATOM 1296 C CA . THR A 1 176 ? -25.873 17.348 40.663 1.00 79.31 176 THR A CA 1
ATOM 1297 C C . THR A 1 176 ? -26.467 16.436 41.742 1.00 79.31 176 THR A C 1
ATOM 1299 O O . THR A 1 176 ? -27.660 16.520 42.012 1.00 79.31 176 THR A O 1
ATOM 1302 N N . GLY A 1 177 ? -25.677 15.504 42.286 1.00 68.69 177 GLY A N 1
ATOM 1303 C CA . GLY A 1 177 ? -26.120 14.490 43.252 1.00 68.69 177 GLY A CA 1
ATOM 1304 C C . GLY A 1 177 ? -25.683 14.732 44.702 1.00 68.69 177 GLY A C 1
ATOM 1305 O O . GLY A 1 177 ? -25.761 13.795 45.493 1.00 68.69 177 GLY A O 1
ATOM 1306 N N . GLY A 1 178 ? -25.190 15.930 45.030 1.00 50.34 178 GLY A N 1
ATOM 1307 C CA . GLY A 1 178 ? -24.900 16.387 46.396 1.00 50.34 178 GLY A CA 1
ATOM 1308 C C . GLY A 1 178 ? -25.777 17.574 46.754 1.00 50.34 178 GLY A C 1
ATOM 1309 O O . GLY A 1 178 ? -26.108 17.696 47.951 1.00 50.34 178 GLY A O 1
#